Protein AF-A0A941V576-F1 (afdb_monomer_lite)

Foldseek 3Di:
DDDDDDDDDDDDDDDDDDPPDDDPDPDPPDDPPPPPDPQDPVNVVVVVVVCVVVVVDDPDPPPPDPPPVDPPVPDPPVPDPVVLVVLLVVQLVVLCVVVVQDDDDPDDRDDDDPVSVVVSNVSSVVSNVVVVVVVVVVVVVVD

Secondary structure (DSSP, 8-state):
--------------------------S-------S-----HHHHHHHHHHHHHTT----SGGGSPP-----TT----TT--HHHHHHHHHHHHHHHHHTT-S--SSSPPPPPPHHHHHHHHHHHHHHHHHHHHHHHHHHHHT-

Radius of gyration: 30.87 Å; chains: 1; bounding box: 79×63×74 Å

Structure (mmCIF, N/CA/C/O backbone):
data_AF-A0A941V576-F1
#
_entry.id   AF-A0A941V576-F1
#
loop_
_atom_site.group_PDB
_atom_site.id
_atom_site.type_symbol
_atom_site.label_atom_id
_atom_site.label_alt_id
_atom_site.label_comp_id
_atom_site.label_asym_id
_atom_site.label_entity_id
_atom_site.label_seq_id
_atom_site.pdbx_PDB_ins_code
_atom_site.Cartn_x
_atom_site.Cartn_y
_atom_site.Cartn_z
_atom_site.occupancy
_atom_site.B_iso_or_equiv
_atom_site.auth_seq_id
_atom_site.auth_comp_id
_atom_site.auth_asym_id
_atom_site.auth_atom_id
_atom_site.pdbx_PDB_model_num
ATOM 1 N N . MET A 1 1 ? 33.583 -50.134 -57.088 1.00 35.31 1 MET A N 1
ATOM 2 C CA . MET A 1 1 ? 34.857 -49.384 -57.127 1.00 35.31 1 MET A CA 1
ATOM 3 C C . MET A 1 1 ? 34.947 -48.548 -55.859 1.00 35.31 1 MET A C 1
ATOM 5 O O . MET A 1 1 ? 34.021 -47.804 -55.574 1.00 35.31 1 MET A O 1
ATOM 9 N N . LYS A 1 2 ? 35.988 -48.771 -55.048 1.00 46.94 2 LYS A N 1
ATOM 10 C CA . LYS A 1 2 ? 36.301 -48.009 -53.830 1.00 46.94 2 LYS A CA 1
ATOM 11 C C . LYS A 1 2 ? 37.160 -46.815 -54.231 1.00 46.94 2 LYS A C 1
ATOM 13 O O . LYS A 1 2 ? 38.145 -47.024 -54.932 1.00 46.94 2 LYS A O 1
ATOM 18 N N . GLN A 1 3 ? 36.863 -45.630 -53.716 1.00 51.53 3 GLN A N 1
ATOM 19 C CA . GLN A 1 3 ? 37.900 -44.628 -53.501 1.00 51.53 3 GLN A CA 1
ATOM 20 C C . GLN A 1 3 ? 37.945 -44.280 -52.016 1.00 51.53 3 GLN A C 1
ATOM 22 O O . GLN A 1 3 ? 36.938 -43.958 -51.392 1.00 51.53 3 GLN A O 1
ATOM 27 N N . ARG A 1 4 ? 39.134 -44.462 -51.452 1.00 59.91 4 ARG A N 1
ATOM 28 C CA . ARG A 1 4 ? 39.553 -44.049 -50.118 1.00 59.91 4 ARG A CA 1
ATOM 29 C C . ARG A 1 4 ? 40.735 -43.103 -50.318 1.00 59.91 4 ARG A C 1
ATOM 31 O O . ARG A 1 4 ? 41.514 -43.340 -51.236 1.00 59.91 4 ARG A O 1
ATOM 38 N N . HIS A 1 5 ? 40.862 -42.128 -49.420 1.00 42.94 5 HIS A N 1
ATOM 39 C CA . HIS A 1 5 ? 42.050 -41.777 -48.619 1.00 42.94 5 HIS A CA 1
ATOM 40 C C . HIS A 1 5 ? 42.113 -40.246 -48.393 1.00 42.94 5 HIS A C 1
ATOM 42 O O . HIS A 1 5 ? 42.032 -39.501 -49.357 1.00 42.94 5 HIS A O 1
ATOM 48 N N . ILE A 1 6 ? 41.966 -39.778 -47.136 1.00 49.94 6 ILE A N 1
ATOM 49 C CA . ILE A 1 6 ? 43.049 -39.337 -46.203 1.00 49.94 6 ILE A CA 1
ATOM 50 C C . ILE A 1 6 ? 43.541 -37.927 -46.597 1.00 49.94 6 ILE A C 1
ATOM 52 O O . ILE A 1 6 ? 43.864 -37.727 -47.753 1.00 49.94 6 ILE A O 1
ATOM 56 N N . SER A 1 7 ? 43.725 -36.899 -45.769 1.00 43.16 7 SER A N 1
ATOM 57 C CA . SER A 1 7 ? 43.531 -36.581 -44.348 1.00 43.16 7 SER A CA 1
ATOM 58 C C . SER A 1 7 ? 43.969 -35.108 -44.173 1.00 43.16 7 SER A C 1
ATOM 60 O O . SER A 1 7 ? 44.618 -34.553 -45.054 1.00 43.16 7 SER A O 1
ATOM 62 N N . ALA A 1 8 ? 43.752 -34.573 -42.968 1.00 41.22 8 ALA A N 1
ATOM 63 C CA . ALA A 1 8 ? 44.687 -33.711 -42.233 1.00 41.22 8 ALA A CA 1
ATOM 64 C C . ALA A 1 8 ? 44.474 -32.178 -42.243 1.00 41.22 8 ALA A C 1
ATOM 66 O O . ALA A 1 8 ? 44.706 -31.473 -43.217 1.00 41.22 8 ALA A O 1
ATOM 67 N N . THR A 1 9 ? 44.205 -31.714 -41.014 1.00 46.44 9 THR A N 1
ATOM 68 C CA . THR A 1 9 ? 44.878 -30.614 -40.293 1.00 46.44 9 THR A CA 1
ATOM 69 C C . THR A 1 9 ? 44.595 -29.164 -40.678 1.00 46.44 9 THR A C 1
ATOM 71 O O . THR A 1 9 ? 4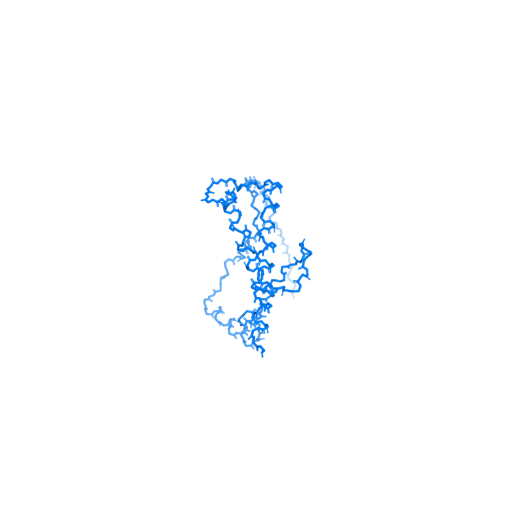5.083 -28.684 -41.688 1.00 46.44 9 THR A O 1
ATOM 74 N N . ALA A 1 10 ? 44.012 -28.421 -39.729 1.00 47.81 10 ALA A N 1
ATOM 75 C CA . ALA A 1 10 ? 44.735 -27.343 -39.040 1.00 47.81 10 ALA A CA 1
ATOM 76 C C . ALA A 1 10 ? 44.012 -26.937 -37.739 1.00 47.81 10 ALA A C 1
ATOM 78 O O . ALA A 1 10 ? 42.952 -26.322 -37.755 1.00 47.81 10 ALA A O 1
ATOM 79 N N . LEU A 1 11 ? 44.619 -27.299 -36.609 1.00 49.03 11 LEU A N 1
ATOM 80 C CA . LEU A 1 11 ? 44.417 -26.683 -35.299 1.00 49.03 11 LEU A CA 1
ATOM 81 C C . LEU A 1 11 ? 45.257 -25.397 -35.273 1.00 49.03 11 LEU A C 1
ATOM 83 O O . LEU A 1 11 ? 46.471 -25.491 -35.442 1.00 49.03 11 LEU A O 1
ATOM 87 N N . VAL A 1 12 ? 44.656 -24.229 -35.023 1.00 54.44 12 VAL A N 1
ATOM 88 C CA . VAL A 1 12 ? 45.398 -23.040 -34.568 1.00 54.44 12 VAL A CA 1
ATOM 89 C C . VAL A 1 12 ? 44.673 -22.406 -33.385 1.00 54.44 12 VAL A C 1
ATOM 91 O O . VAL A 1 12 ? 43.496 -22.062 -33.438 1.00 54.44 12 VAL A O 1
ATOM 94 N N . LEU A 1 13 ? 45.444 -22.316 -32.310 1.00 49.81 13 LEU A N 1
ATOM 95 C CA . LEU A 1 13 ? 45.176 -21.773 -30.991 1.00 49.81 13 LEU A CA 1
ATOM 96 C C . LEU A 1 13 ? 45.336 -20.242 -31.022 1.00 49.81 13 LEU A C 1
ATOM 98 O O . LEU A 1 13 ? 46.359 -19.764 -31.506 1.00 49.81 13 LEU A O 1
ATOM 102 N N . ALA A 1 14 ? 44.407 -19.481 -30.441 1.00 47.69 14 ALA A N 1
ATOM 103 C CA . ALA A 1 14 ? 44.689 -18.121 -29.975 1.00 47.69 14 ALA A CA 1
ATOM 104 C C . ALA A 1 14 ? 43.737 -17.743 -28.833 1.00 47.69 14 ALA A C 1
ATOM 106 O O . ALA A 1 14 ? 42.608 -17.307 -29.038 1.00 47.69 14 ALA A O 1
ATOM 107 N N . VAL A 1 15 ? 44.228 -17.942 -27.610 1.00 60.16 15 VAL A N 1
ATOM 108 C CA . VAL A 1 15 ? 43.729 -17.295 -26.396 1.00 60.16 15 VAL A CA 1
ATOM 109 C C . VAL A 1 15 ? 44.022 -15.802 -26.506 1.00 60.16 15 VAL A C 1
ATOM 111 O O . VAL A 1 15 ? 45.184 -15.408 -26.563 1.00 60.16 15 VAL A O 1
ATOM 114 N N . THR A 1 16 ? 42.987 -14.971 -26.457 1.00 62.03 16 THR A N 1
ATOM 115 C CA . THR A 1 16 ? 43.103 -13.598 -25.959 1.00 62.03 16 THR A CA 1
ATOM 116 C C . THR A 1 16 ? 41.985 -13.351 -24.957 1.00 62.03 16 THR A C 1
ATOM 118 O O . THR A 1 16 ? 40.840 -13.046 -25.278 1.00 62.03 16 THR A O 1
ATOM 121 N N . THR A 1 17 ? 42.334 -13.517 -23.685 1.00 54.22 17 THR A N 1
ATOM 122 C CA . THR A 1 17 ? 41.556 -13.022 -22.555 1.00 54.22 17 THR A CA 1
ATOM 123 C C . THR A 1 17 ? 41.504 -11.501 -22.631 1.00 54.22 17 THR A C 1
ATOM 125 O O . THR A 1 17 ? 42.492 -10.828 -22.343 1.00 54.22 17 THR A O 1
ATOM 128 N N . SER A 1 18 ? 40.350 -10.946 -22.975 1.00 55.53 18 SER A N 1
ATOM 129 C CA . SER A 1 18 ? 39.987 -9.615 -22.497 1.00 55.53 18 SER A CA 1
ATOM 130 C C . SER A 1 18 ? 38.817 -9.790 -21.541 1.00 55.53 18 SER A C 1
ATOM 132 O O . SER A 1 18 ? 37.656 -9.863 -21.930 1.00 55.53 18 SER A O 1
ATOM 134 N N . ALA A 1 19 ? 39.174 -9.931 -20.262 1.00 54.00 19 ALA A N 1
ATOM 135 C CA . ALA A 1 19 ? 38.272 -9.727 -19.145 1.00 54.00 19 ALA A CA 1
ATOM 136 C C . ALA A 1 19 ? 37.876 -8.246 -19.162 1.00 54.00 19 ALA A C 1
ATOM 138 O O . ALA A 1 19 ? 38.555 -7.398 -18.583 1.00 54.00 19 ALA A O 1
ATOM 139 N N . TRP A 1 20 ? 36.830 -7.920 -19.917 1.00 54.88 20 TRP A N 1
ATOM 140 C CA . TRP A 1 20 ? 36.210 -6.611 -19.829 1.00 54.88 20 TRP A CA 1
ATOM 141 C C . TRP A 1 20 ? 35.540 -6.517 -18.466 1.00 54.88 20 TRP A C 1
ATOM 143 O O . TRP A 1 20 ? 34.609 -7.256 -18.166 1.00 54.88 20 TRP A O 1
ATOM 153 N N . ALA A 1 21 ? 36.141 -5.665 -17.640 1.00 45.03 21 ALA A N 1
ATOM 154 C CA . ALA A 1 21 ? 35.541 -4.890 -16.569 1.00 45.03 21 ALA A CA 1
ATOM 155 C C . ALA A 1 21 ? 34.234 -5.462 -16.002 1.00 45.03 21 ALA A C 1
ATOM 157 O O . ALA A 1 21 ? 33.153 -5.297 -16.562 1.00 45.03 21 ALA A O 1
ATOM 158 N N . ALA A 1 22 ? 34.371 -6.083 -14.833 1.00 46.19 22 ALA A N 1
ATOM 159 C CA . ALA A 1 22 ? 33.282 -6.428 -13.943 1.00 46.19 22 ALA A CA 1
ATOM 160 C C . ALA A 1 22 ? 32.365 -5.215 -13.696 1.00 46.19 22 ALA A C 1
ATOM 162 O O . ALA A 1 22 ? 32.702 -4.313 -12.932 1.00 46.19 22 ALA A O 1
ATOM 163 N N . GLY A 1 23 ? 31.196 -5.223 -14.331 1.00 45.19 23 GLY A N 1
ATOM 164 C CA . GLY A 1 23 ? 30.000 -4.537 -13.864 1.00 45.19 23 GLY A CA 1
ATOM 165 C C . GLY A 1 23 ? 29.037 -5.605 -13.368 1.00 45.19 23 GLY A C 1
ATOM 166 O O . GLY A 1 23 ? 28.515 -6.384 -14.159 1.00 45.19 23 GLY A O 1
ATOM 167 N N . ILE A 1 24 ? 28.862 -5.695 -12.052 1.00 52.09 24 ILE A N 1
ATOM 168 C CA . ILE A 1 24 ? 27.804 -6.500 -11.443 1.00 52.09 24 ILE A CA 1
ATOM 169 C C . ILE A 1 24 ? 26.494 -5.773 -11.755 1.00 52.09 24 ILE A C 1
ATOM 171 O O . ILE A 1 24 ? 26.163 -4.799 -11.086 1.00 52.09 24 ILE A O 1
ATOM 175 N N . GLU A 1 25 ? 25.770 -6.214 -12.781 1.00 51.03 25 GLU A N 1
ATOM 176 C CA . GLU A 1 25 ? 24.381 -5.810 -12.984 1.00 51.03 25 GLU A CA 1
ATOM 177 C C . GLU A 1 25 ? 23.447 -6.890 -12.420 1.00 51.03 25 GLU A C 1
ATOM 179 O O . GLU A 1 25 ? 23.441 -8.017 -12.920 1.00 51.03 25 GLU A O 1
ATOM 184 N N . PRO A 1 26 ? 22.637 -6.580 -11.391 1.00 58.62 26 PRO A N 1
ATOM 185 C CA . PRO A 1 26 ? 21.594 -7.462 -10.890 1.00 58.62 26 PRO A CA 1
ATOM 186 C C . PRO A 1 26 ? 20.329 -7.307 -11.747 1.00 58.62 26 PRO A C 1
ATOM 188 O O . PRO A 1 26 ? 19.246 -7.034 -11.236 1.00 58.62 26 PRO A O 1
ATOM 191 N N . TYR A 1 27 ? 20.465 -7.460 -13.063 1.00 47.66 27 TYR A N 1
ATOM 192 C CA . TYR A 1 27 ? 19.332 -7.637 -13.963 1.00 47.66 27 TYR A CA 1
ATOM 193 C C . TYR A 1 27 ? 19.360 -9.082 -14.449 1.00 47.66 27 TYR A C 1
ATOM 195 O O . TYR A 1 27 ? 20.422 -9.538 -14.879 1.00 47.66 27 TYR A O 1
ATOM 203 N N . PRO A 1 28 ? 18.244 -9.835 -14.375 1.00 57.50 28 PRO A N 1
ATOM 204 C CA . PRO A 1 28 ? 18.198 -11.150 -14.987 1.00 57.50 28 PRO A CA 1
ATOM 205 C C . PRO A 1 28 ? 18.522 -10.949 -16.462 1.00 57.50 28 PRO A C 1
ATOM 207 O O . PRO A 1 28 ? 17.806 -10.245 -17.172 1.00 57.50 28 PRO A O 1
ATOM 210 N N . ASN A 1 29 ? 19.670 -11.501 -16.848 1.00 54.62 29 ASN A N 1
ATOM 211 C CA . ASN A 1 29 ? 20.225 -11.596 -18.183 1.00 54.62 29 ASN A CA 1
ATOM 212 C C . ASN A 1 29 ? 19.115 -11.479 -19.222 1.00 54.62 29 ASN A C 1
ATOM 214 O O . ASN A 1 29 ? 18.338 -12.419 -19.414 1.00 54.62 29 ASN A O 1
ATOM 218 N N . ALA A 1 30 ? 19.054 -10.302 -19.860 1.00 53.84 30 ALA A N 1
ATOM 219 C CA . ALA A 1 30 ? 18.344 -10.122 -21.108 1.00 53.84 30 ALA A CA 1
ATOM 220 C C . ALA A 1 30 ? 18.667 -11.355 -21.941 1.00 53.84 30 ALA A C 1
ATOM 222 O O . ALA A 1 30 ? 19.846 -11.664 -22.145 1.00 53.84 30 ALA A O 1
ATOM 223 N N . VAL A 1 31 ? 17.614 -12.100 -22.285 1.00 52.16 31 VAL A N 1
ATOM 224 C CA . VAL A 1 31 ? 17.643 -13.236 -23.202 1.00 52.16 31 VAL A CA 1
ATOM 225 C C . VAL A 1 31 ? 18.714 -12.906 -24.226 1.00 52.16 31 VAL A C 1
ATOM 227 O O . VAL A 1 31 ? 18.608 -11.843 -24.849 1.00 52.16 31 VAL A O 1
ATOM 230 N N . GLN A 1 32 ? 19.789 -13.706 -24.318 1.00 46.09 32 GLN A N 1
ATOM 231 C CA . GLN A 1 32 ? 20.722 -13.535 -25.423 1.00 46.09 32 GLN A CA 1
ATOM 232 C C . GLN A 1 32 ? 19.832 -13.406 -26.651 1.00 46.09 32 GLN A C 1
ATOM 234 O O . GLN A 1 32 ? 19.009 -14.290 -26.889 1.00 46.09 32 GLN A O 1
ATOM 239 N N . ALA A 1 33 ? 19.892 -12.262 -27.338 1.00 51.78 33 ALA A N 1
ATOM 240 C CA . ALA A 1 33 ? 19.250 -12.126 -28.626 1.00 51.78 33 ALA A CA 1
ATOM 241 C C . ALA A 1 33 ? 19.993 -13.118 -29.513 1.00 51.78 33 ALA A C 1
ATOM 243 O O . ALA A 1 33 ? 21.045 -12.817 -30.080 1.00 51.78 33 ALA A O 1
ATOM 244 N N . GLU A 1 34 ? 19.500 -14.352 -29.478 1.00 50.53 34 GLU A N 1
ATOM 245 C CA . GLU A 1 34 ? 19.928 -15.453 -30.297 1.00 50.53 34 GLU A CA 1
ATOM 246 C C . GLU A 1 34 ? 19.920 -14.909 -31.715 1.00 50.53 34 GLU A C 1
ATOM 248 O O . GLU A 1 34 ? 18.979 -14.221 -32.121 1.00 50.53 34 GLU A O 1
ATOM 253 N N . SER A 1 35 ? 21.072 -15.070 -32.359 1.00 51.06 35 SER A N 1
ATOM 254 C CA . SER A 1 35 ? 21.483 -14.497 -33.634 1.00 51.06 35 SER A CA 1
ATOM 255 C C . SER A 1 35 ? 20.320 -13.961 -34.460 1.00 51.06 35 SER A C 1
ATOM 257 O O . SER A 1 35 ? 19.466 -14.753 -34.844 1.00 51.06 35 SER A O 1
ATOM 259 N N . ALA A 1 36 ? 20.310 -12.647 -34.735 1.00 55.41 36 ALA A N 1
ATOM 260 C CA . ALA A 1 36 ? 19.313 -11.965 -35.564 1.00 55.41 36 ALA A CA 1
ATOM 261 C C . ALA A 1 36 ? 18.754 -12.909 -36.639 1.00 55.41 36 ALA A C 1
ATOM 263 O O . ALA A 1 36 ? 19.438 -13.227 -37.615 1.00 55.41 36 ALA A O 1
ATOM 264 N N . SER A 1 37 ? 17.550 -13.430 -36.391 1.00 58.84 37 SER A N 1
ATOM 265 C CA . SER A 1 37 ? 16.971 -14.479 -37.217 1.00 58.84 37 SER A CA 1
ATOM 266 C C . SER A 1 37 ? 16.852 -13.949 -38.643 1.00 58.84 37 SER A C 1
ATOM 268 O O . SER A 1 37 ? 16.245 -12.896 -38.850 1.00 58.84 37 SER A O 1
ATOM 270 N N . ILE A 1 38 ? 17.404 -14.657 -39.631 1.00 63.03 38 ILE A N 1
ATOM 271 C CA . ILE A 1 38 ? 17.302 -14.307 -41.061 1.00 63.03 38 ILE A CA 1
ATOM 272 C C . ILE A 1 38 ? 15.898 -14.681 -41.580 1.00 63.03 38 ILE A C 1
ATOM 274 O O . ILE A 1 38 ? 15.740 -15.293 -42.633 1.00 63.03 38 ILE A O 1
ATOM 278 N N . THR A 1 39 ? 14.860 -14.379 -40.804 1.00 72.00 39 THR A N 1
ATOM 279 C CA . THR A 1 39 ? 13.478 -14.716 -41.123 1.00 72.00 39 THR A CA 1
ATOM 280 C C . THR A 1 39 ? 12.868 -13.522 -41.832 1.00 72.00 39 THR A C 1
ATOM 282 O O . THR A 1 39 ? 12.844 -12.405 -41.308 1.00 72.00 39 THR A O 1
ATOM 285 N N . THR A 1 40 ? 12.399 -13.723 -43.059 1.00 83.81 40 THR A N 1
ATOM 286 C CA . THR A 1 40 ? 11.732 -12.646 -43.793 1.00 83.81 40 THR A CA 1
ATOM 287 C C . THR A 1 40 ? 10.374 -12.354 -43.153 1.00 83.81 40 THR A C 1
ATOM 289 O O . THR A 1 40 ? 9.752 -13.221 -42.537 1.00 83.81 40 THR A O 1
ATOM 292 N N . ARG A 1 41 ? 9.861 -11.129 -43.317 1.00 86.00 41 ARG A N 1
ATOM 293 C CA . ARG A 1 41 ? 8.541 -10.746 -42.780 1.00 86.00 41 ARG A CA 1
ATOM 294 C C . ARG A 1 41 ? 7.423 -11.690 -43.242 1.00 86.00 41 ARG A C 1
ATOM 296 O O . ARG A 1 41 ? 6.479 -11.929 -42.498 1.00 86.00 41 ARG A O 1
ATOM 303 N N . GLU A 1 42 ? 7.534 -12.229 -44.453 1.00 87.75 42 GLU A N 1
ATOM 304 C CA . GLU A 1 42 ? 6.583 -13.199 -45.003 1.00 87.75 42 GLU A CA 1
ATOM 305 C C . GLU A 1 42 ? 6.618 -14.535 -44.256 1.00 87.75 42 GLU A C 1
ATOM 307 O O . GLU A 1 42 ? 5.563 -15.080 -43.933 1.00 87.75 42 GLU A O 1
ATOM 312 N N . GLN A 1 43 ? 7.812 -15.029 -43.923 1.00 86.56 43 GLN A N 1
ATOM 313 C CA . GLN A 1 43 ? 7.987 -16.254 -43.142 1.00 86.56 43 GLN A CA 1
ATOM 314 C C . GLN A 1 43 ? 7.412 -16.101 -41.730 1.00 86.56 43 GLN A C 1
ATOM 316 O O . GLN A 1 43 ? 6.661 -16.965 -41.290 1.00 86.56 43 GLN A O 1
ATOM 321 N N . VAL A 1 44 ? 7.652 -14.960 -41.073 1.00 89.56 44 VAL A N 1
ATOM 322 C CA . VAL A 1 44 ? 7.073 -14.664 -39.749 1.00 89.56 44 VAL A CA 1
ATOM 323 C C . VAL A 1 44 ? 5.540 -14.659 -39.796 1.00 89.56 44 VAL A C 1
ATOM 325 O O . VAL A 1 44 ? 4.884 -15.178 -38.898 1.00 89.56 44 VAL A O 1
ATOM 328 N N . VAL A 1 45 ? 4.934 -14.107 -40.855 1.00 89.88 45 VAL A N 1
ATOM 329 C CA . VAL A 1 45 ? 3.467 -14.106 -41.014 1.00 89.88 45 VAL A CA 1
ATOM 330 C C . VAL A 1 45 ? 2.920 -15.515 -41.258 1.00 89.88 45 VAL A C 1
ATOM 332 O O . VAL A 1 45 ? 1.837 -15.840 -40.766 1.00 89.88 45 VAL A O 1
ATOM 335 N N . ALA A 1 46 ? 3.637 -16.344 -42.016 1.00 89.25 46 ALA A N 1
ATOM 336 C CA . ALA A 1 46 ? 3.249 -17.731 -42.250 1.00 89.25 46 ALA A CA 1
ATOM 337 C C . ALA A 1 46 ? 3.296 -18.551 -40.951 1.00 89.25 46 ALA A C 1
ATOM 339 O O . ALA A 1 46 ? 2.311 -19.208 -40.613 1.00 89.25 46 ALA A O 1
ATOM 340 N N . GLU A 1 47 ? 4.385 -18.431 -40.194 1.00 87.69 47 GLU A N 1
ATOM 341 C CA . GLU A 1 47 ? 4.571 -19.095 -38.902 1.00 87.69 47 GLU A CA 1
ATOM 342 C C . GLU A 1 47 ? 3.521 -18.646 -37.879 1.00 87.69 47 GLU A C 1
ATOM 344 O O . GLU A 1 47 ? 2.902 -19.473 -37.211 1.00 87.69 47 GLU A O 1
ATOM 349 N N . LEU A 1 48 ? 3.219 -17.344 -37.828 1.00 88.88 48 LEU A N 1
ATOM 350 C CA . LEU A 1 48 ? 2.190 -16.812 -36.936 1.00 88.88 48 LEU A CA 1
ATOM 351 C C . LEU A 1 48 ? 0.800 -17.392 -37.244 1.00 88.88 48 LEU A C 1
ATOM 353 O O . LEU A 1 48 ? 0.067 -17.773 -36.331 1.00 88.88 48 LEU A O 1
ATOM 357 N N . ARG A 1 49 ? 0.428 -17.494 -38.528 1.00 89.12 49 ARG A N 1
ATOM 358 C CA . ARG A 1 49 ? -0.850 -18.111 -38.931 1.00 89.12 49 ARG A CA 1
ATOM 359 C C . ARG A 1 49 ? -0.897 -19.595 -38.591 1.00 89.12 49 ARG A C 1
ATOM 361 O O . ARG A 1 49 ? -1.957 -20.099 -38.218 1.00 89.12 49 ARG A O 1
ATOM 368 N N . GLU A 1 50 ? 0.221 -20.297 -38.728 1.00 88.44 50 GLU A N 1
ATOM 369 C CA . GLU A 1 50 ? 0.305 -21.706 -38.364 1.00 88.44 50 GLU A CA 1
ATOM 370 C C . GLU A 1 50 ? 0.173 -21.909 -36.850 1.00 88.44 50 GLU A C 1
ATOM 372 O O . GLU A 1 50 ? -0.646 -22.727 -36.426 1.00 88.44 50 GLU A O 1
ATOM 377 N N . ALA A 1 51 ? 0.872 -21.112 -36.039 1.00 87.56 51 ALA A N 1
ATOM 378 C CA . ALA A 1 51 ? 0.748 -21.125 -34.581 1.00 87.56 51 ALA A CA 1
ATOM 379 C C . ALA A 1 51 ? -0.692 -20.826 -34.130 1.00 87.56 51 ALA A C 1
ATOM 381 O O . ALA A 1 51 ? -1.223 -21.490 -33.234 1.00 87.56 51 ALA A O 1
ATOM 382 N N . GLN A 1 52 ? -1.366 -19.885 -34.802 1.00 83.12 52 GLN A N 1
ATOM 383 C CA . GLN A 1 52 ? -2.775 -19.589 -34.556 1.00 83.12 52 GLN A CA 1
ATOM 384 C C . GLN A 1 52 ? -3.681 -20.782 -34.900 1.00 83.12 52 GLN A C 1
ATOM 386 O O . GLN A 1 52 ? -4.547 -21.144 -34.104 1.00 83.12 52 GLN A O 1
ATOM 391 N N . ARG A 1 53 ? -3.467 -21.433 -36.053 1.00 87.50 53 ARG A N 1
ATOM 392 C CA . ARG A 1 53 ? -4.217 -22.632 -36.473 1.00 87.50 53 ARG A CA 1
ATOM 393 C C . ARG A 1 53 ? -4.011 -23.806 -35.511 1.00 87.50 53 ARG A C 1
ATOM 395 O O . ARG A 1 53 ? -4.943 -24.568 -35.274 1.00 87.50 53 ARG A O 1
ATOM 402 N N . LEU A 1 54 ? -2.798 -23.963 -34.986 1.00 88.00 54 LEU A N 1
ATOM 403 C CA . LEU A 1 54 ? -2.436 -25.013 -34.032 1.00 88.00 54 LEU A CA 1
ATOM 404 C C . LEU A 1 54 ? -2.902 -24.714 -32.598 1.00 88.00 54 LEU A C 1
ATOM 406 O O . LEU A 1 54 ? -2.708 -25.552 -31.721 1.00 88.00 54 LEU A O 1
ATOM 410 N N . GLY A 1 55 ? -3.507 -23.547 -32.346 1.00 84.00 55 GLY A N 1
ATOM 411 C CA . GLY A 1 55 ? -3.950 -23.146 -31.009 1.00 84.00 55 GLY A CA 1
ATOM 412 C C . GLY A 1 55 ? -2.796 -22.900 -30.033 1.00 84.00 55 GLY A C 1
ATOM 413 O O . GLY A 1 55 ? -2.994 -22.955 -28.824 1.00 84.00 55 GLY A O 1
ATOM 414 N N . GLN A 1 56 ? -1.591 -22.642 -30.546 1.00 82.12 56 GLN A N 1
ATOM 415 C CA . GLN A 1 56 ? -0.386 -22.400 -29.744 1.00 82.12 56 GLN A CA 1
ATOM 416 C C . GLN A 1 56 ? -0.295 -20.953 -29.236 1.00 82.12 56 GLN A C 1
ATOM 418 O O . GLN A 1 56 ? 0.592 -20.623 -28.455 1.00 82.12 56 GLN A O 1
ATOM 423 N N . MET A 1 57 ? -1.209 -20.084 -29.671 1.00 77.44 57 MET A N 1
ATOM 424 C CA . MET A 1 57 ? -1.290 -18.696 -29.230 1.00 77.44 57 MET A CA 1
ATOM 425 C C . MET A 1 57 ? -2.327 -18.551 -28.118 1.00 77.44 57 MET A C 1
ATOM 427 O O . MET A 1 57 ? -3.497 -18.885 -28.301 1.00 77.44 57 MET A O 1
ATOM 431 N N . THR A 1 58 ? -1.917 -17.993 -26.982 1.00 73.56 58 THR A N 1
ATOM 432 C CA . THR A 1 58 ? -2.842 -17.530 -25.947 1.00 73.56 58 THR A CA 1
ATOM 433 C C . THR A 1 58 ? -3.272 -16.099 -26.277 1.00 73.56 58 THR A C 1
ATOM 435 O O . THR A 1 58 ? -2.449 -15.232 -26.563 1.00 73.56 58 THR A O 1
ATOM 438 N N . SER A 1 59 ? -4.579 -15.840 -26.300 1.00 67.88 59 SER A N 1
ATOM 439 C CA . SER A 1 59 ? -5.124 -14.493 -26.498 1.00 67.88 59 SER A CA 1
ATOM 440 C C . SER A 1 59 ? -5.631 -13.929 -25.173 1.00 67.88 59 SER A C 1
ATOM 442 O O . SER A 1 59 ? -6.438 -14.573 -24.502 1.00 67.88 59 SER A O 1
ATOM 444 N N . GLY A 1 60 ? -5.209 -12.711 -24.832 1.00 68.06 60 GLY A N 1
ATOM 445 C CA . GLY A 1 60 ? -5.619 -12.015 -23.610 1.00 68.06 60 GLY A CA 1
ATOM 446 C C . GLY A 1 60 ? -4.809 -12.401 -22.368 1.00 68.06 60 GLY A C 1
ATOM 447 O O . GLY A 1 60 ? -3.785 -13.072 -22.447 1.00 68.06 60 GLY A O 1
ATOM 448 N N . GLU A 1 61 ? -5.279 -11.969 -21.199 1.00 63.19 61 GLU A N 1
ATOM 449 C CA . GLU A 1 61 ? -4.593 -12.167 -19.910 1.00 63.19 61 GLU A CA 1
ATOM 450 C C . GLU A 1 61 ? -4.630 -13.623 -19.410 1.00 63.19 61 GLU A C 1
ATOM 452 O O . GLU A 1 61 ? -3.904 -13.983 -18.489 1.00 63.19 61 GLU A O 1
ATOM 457 N N . ALA A 1 62 ? -5.447 -14.483 -20.028 1.00 64.31 62 ALA A N 1
ATOM 458 C CA . ALA A 1 62 ? -5.685 -15.858 -19.587 1.00 64.31 62 ALA A CA 1
ATOM 459 C C . ALA A 1 62 ? -4.454 -16.779 -19.689 1.00 64.31 62 ALA A C 1
AT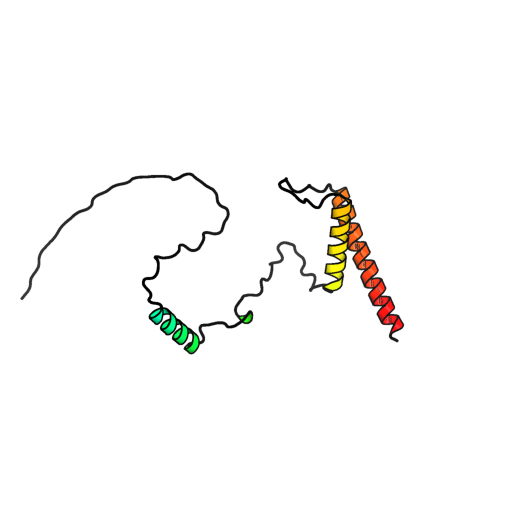OM 461 O O . ALA A 1 62 ? -4.416 -17.818 -19.034 1.00 64.31 62 ALA A O 1
ATOM 462 N N . GLY A 1 63 ? -3.466 -16.418 -20.516 1.00 61.81 63 GLY A N 1
ATOM 463 C CA . GLY A 1 63 ? -2.226 -17.181 -20.691 1.00 61.81 63 GLY A CA 1
ATOM 464 C C . GLY A 1 63 ? -1.092 -16.770 -19.755 1.00 61.81 63 GLY A C 1
ATOM 465 O O . GLY A 1 63 ? -0.089 -17.476 -19.678 1.00 61.81 63 GLY A O 1
ATOM 466 N N . TYR A 1 64 ? -1.236 -15.647 -19.050 1.00 61.41 64 TYR A N 1
ATOM 467 C CA . TYR A 1 64 ? -0.262 -15.247 -18.049 1.00 61.41 64 TYR A CA 1
ATOM 468 C C . TYR A 1 64 ? -0.613 -15.950 -16.739 1.00 61.41 64 TYR A C 1
ATOM 470 O O . TYR A 1 64 ? -1.756 -15.839 -16.282 1.00 61.41 64 TYR A O 1
ATOM 478 N N . PRO A 1 65 ? 0.329 -16.673 -16.104 1.00 62.56 65 PRO A N 1
ATOM 479 C CA . PRO A 1 65 ? 0.101 -17.111 -14.741 1.00 62.56 65 PRO A CA 1
ATOM 480 C C . PRO A 1 65 ? -0.225 -15.858 -13.933 1.00 62.56 65 PRO A C 1
ATOM 482 O O . PRO A 1 65 ? 0.512 -14.869 -13.992 1.00 62.56 65 PRO A O 1
ATOM 485 N N . ARG A 1 66 ? -1.354 -15.872 -13.211 1.00 57.91 66 ARG A N 1
ATOM 486 C CA . ARG A 1 66 ? -1.613 -14.829 -12.216 1.00 57.91 66 ARG A CA 1
ATOM 487 C C . ARG A 1 66 ? -0.350 -14.772 -11.379 1.00 57.91 66 ARG A C 1
ATOM 489 O O . ARG A 1 66 ? 0.071 -15.816 -10.884 1.00 57.91 66 ARG A O 1
ATOM 496 N N . ALA A 1 67 ? 0.254 -13.593 -11.266 1.00 58.28 67 ALA A N 1
ATOM 497 C CA . ALA A 1 67 ? 1.310 -13.372 -10.301 1.00 58.28 67 ALA A CA 1
ATOM 498 C C . ALA A 1 67 ? 0.687 -13.623 -8.924 1.00 58.28 67 ALA A C 1
ATOM 500 O O . ALA A 1 67 ? 0.111 -12.738 -8.294 1.00 58.28 67 ALA A O 1
ATOM 501 N N . THR A 1 68 ? 0.700 -14.882 -8.497 1.00 48.41 68 THR A N 1
ATOM 502 C CA . THR A 1 68 ? 0.587 -15.255 -7.107 1.00 48.41 68 THR A CA 1
ATOM 503 C C . THR A 1 68 ? 1.893 -14.755 -6.537 1.00 48.41 68 THR A C 1
ATOM 505 O O . THR A 1 68 ? 2.919 -15.423 -6.655 1.00 48.41 68 THR A O 1
ATOM 508 N N . PHE A 1 69 ? 1.886 -13.518 -6.046 1.00 52.12 69 PHE A N 1
ATOM 509 C CA . PHE A 1 69 ? 2.939 -13.058 -5.163 1.00 52.12 69 PHE A CA 1
ATOM 510 C C . PHE A 1 69 ? 2.952 -14.075 -4.026 1.00 52.12 69 PHE A C 1
ATOM 512 O O . PHE A 1 69 ? 2.006 -14.140 -3.245 1.00 52.12 69 PHE A O 1
ATOM 519 N N . GLY A 1 70 ? 3.922 -14.990 -4.075 1.00 44.19 70 GLY A N 1
ATOM 520 C CA . GLY A 1 70 ? 4.068 -16.029 -3.075 1.00 44.19 70 GLY A CA 1
ATOM 521 C C . GLY A 1 70 ? 4.182 -15.358 -1.717 1.00 44.19 70 GLY A C 1
ATOM 522 O O . GLY A 1 70 ? 4.841 -14.327 -1.593 1.00 44.19 70 GLY A O 1
ATOM 523 N N . ASP A 1 71 ? 3.499 -15.931 -0.732 1.00 48.47 71 ASP A N 1
ATOM 524 C CA . ASP A 1 71 ? 3.445 -15.492 0.660 1.00 48.47 71 ASP A CA 1
ATOM 525 C C . ASP A 1 71 ? 4.816 -15.591 1.364 1.00 48.47 71 ASP A C 1
ATOM 527 O O . ASP A 1 71 ? 4.955 -16.259 2.386 1.00 48.47 71 ASP A O 1
ATOM 531 N N . GLU A 1 72 ? 5.848 -14.906 0.871 1.00 47.31 72 GLU A N 1
ATOM 532 C CA . GLU A 1 72 ? 7.111 -14.736 1.605 1.00 47.31 72 GLU A CA 1
ATOM 533 C C . GLU A 1 72 ? 6.935 -13.790 2.814 1.00 47.31 72 GLU A C 1
ATOM 535 O O . GLU A 1 72 ? 7.753 -13.766 3.725 1.00 47.31 72 GLU A O 1
ATOM 540 N N . PHE A 1 73 ? 5.795 -13.088 2.882 1.00 46.72 73 PHE A N 1
ATOM 541 C CA . PHE A 1 73 ? 5.342 -12.306 4.038 1.00 46.72 73 PHE A CA 1
ATOM 542 C C . PHE A 1 73 ? 4.079 -12.874 4.708 1.00 46.72 73 PHE A C 1
ATOM 544 O O . PHE A 1 73 ? 3.299 -12.125 5.299 1.00 46.72 73 PHE A O 1
ATOM 551 N N . GLY A 1 74 ? 3.869 -14.196 4.630 1.00 43.31 74 GLY A N 1
ATOM 552 C CA . GLY A 1 74 ? 3.026 -14.943 5.573 1.00 43.31 74 GLY A CA 1
ATOM 553 C C . GLY A 1 74 ? 1.669 -14.313 5.897 1.00 43.31 74 GLY A C 1
ATOM 554 O O . GLY A 1 74 ? 1.289 -14.239 7.063 1.00 43.31 74 GLY A O 1
ATOM 555 N N . SER A 1 75 ? 0.948 -13.836 4.884 1.00 42.66 75 SER A N 1
ATOM 556 C 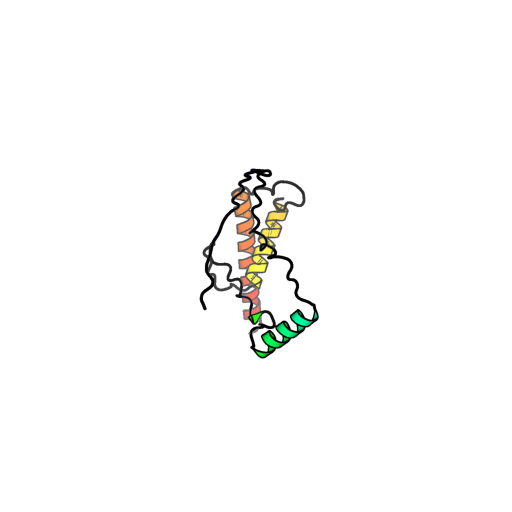CA . SER A 1 75 ? -0.387 -13.273 5.061 1.00 42.66 75 SER A CA 1
ATOM 557 C C . SER A 1 75 ? -1.322 -13.822 3.997 1.00 42.66 75 SER A C 1
ATOM 559 O O . SER A 1 75 ? -1.826 -13.092 3.148 1.00 42.66 75 SER A O 1
ATOM 561 N N . THR A 1 76 ? -1.692 -15.092 4.160 1.00 38.50 76 THR A N 1
ATOM 562 C CA . THR A 1 76 ? -2.982 -15.623 3.700 1.00 38.50 76 THR A CA 1
ATOM 563 C C . THR A 1 76 ? -4.136 -14.982 4.485 1.00 38.50 76 THR A C 1
ATOM 565 O O . THR A 1 76 ? -5.042 -15.641 4.991 1.00 38.50 76 THR A O 1
ATOM 568 N N . SER A 1 77 ? -4.148 -13.652 4.581 1.00 44.84 77 SER A N 1
ATOM 569 C CA . SER A 1 77 ? -5.369 -12.922 4.867 1.00 44.84 77 SER A CA 1
ATOM 570 C C . SER A 1 77 ? -6.156 -12.944 3.568 1.00 44.84 77 SER A C 1
ATOM 572 O O . SER A 1 77 ? -5.965 -12.092 2.704 1.00 44.84 77 SER A O 1
ATOM 574 N N . THR A 1 78 ? -6.945 -14.011 3.398 1.00 42.72 78 THR A N 1
ATOM 575 C CA . THR A 1 78 ? -8.064 -14.135 2.454 1.00 42.72 78 THR A CA 1
ATOM 576 C C . THR A 1 78 ? -8.568 -12.745 2.105 1.00 42.72 78 THR A C 1
ATOM 578 O O . THR A 1 78 ? -9.257 -12.182 2.947 1.00 42.72 78 THR A O 1
ATOM 581 N N . LEU A 1 79 ? -8.128 -12.191 0.959 1.00 45.62 79 LEU A N 1
ATOM 582 C CA . LEU A 1 79 ? -8.231 -10.774 0.576 1.00 45.62 79 LEU A CA 1
ATOM 583 C C . LEU A 1 79 ? -9.275 -10.035 1.417 1.00 45.62 79 LEU A C 1
ATOM 585 O O . LEU A 1 79 ? -10.457 -10.007 1.064 1.00 45.62 79 LEU A O 1
ATOM 589 N N . GLY A 1 80 ? -8.833 -9.501 2.564 1.00 56.91 80 GLY A N 1
ATOM 590 C CA . GLY A 1 80 ? -9.667 -8.633 3.383 1.00 56.91 80 GLY A CA 1
ATOM 591 C C . GLY A 1 80 ? -10.229 -7.545 2.476 1.00 56.91 80 GLY A C 1
ATOM 592 O O . GLY A 1 80 ? -9.581 -7.199 1.483 1.00 56.91 80 GLY A O 1
ATOM 593 N N . ASP A 1 81 ? -11.445 -7.065 2.763 1.00 76.12 81 ASP A N 1
ATOM 594 C CA . ASP A 1 81 ? -12.161 -6.097 1.925 1.00 76.12 81 ASP A CA 1
ATOM 595 C C . ASP A 1 81 ? -11.171 -5.099 1.307 1.00 76.12 81 ASP A C 1
ATOM 597 O O . ASP A 1 81 ? -10.513 -4.334 2.012 1.00 76.12 81 ASP A O 1
ATOM 601 N N . SER A 1 82 ? -11.019 -5.140 -0.023 1.00 82.81 82 SER A N 1
ATOM 602 C CA . SER A 1 82 ? -10.022 -4.323 -0.725 1.00 82.81 82 SER A CA 1
ATOM 603 C C . SER A 1 82 ? -10.137 -2.833 -0.375 1.00 82.81 82 SER A C 1
ATOM 605 O O . SER A 1 82 ? -9.164 -2.087 -0.483 1.00 82.81 82 SER A O 1
ATOM 607 N N . ARG A 1 83 ? -11.326 -2.383 0.051 1.00 87.00 83 ARG A N 1
ATOM 608 C CA . ARG A 1 83 ? -11.577 -1.021 0.533 1.00 87.00 83 ARG A CA 1
ATOM 609 C C . ARG A 1 83 ? -10.952 -0.768 1.902 1.00 87.00 83 ARG A C 1
ATOM 611 O O . ARG A 1 83 ? -10.366 0.291 2.084 1.00 87.00 83 ARG A O 1
ATOM 618 N N . GLN A 1 84 ? -11.016 -1.734 2.812 1.00 89.19 84 GLN A N 1
ATOM 619 C CA . GLN A 1 84 ? -10.356 -1.684 4.116 1.00 89.19 84 GLN A CA 1
ATOM 620 C C . GLN A 1 84 ? -8.833 -1.642 3.952 1.00 89.19 84 GLN A C 1
ATOM 622 O O . GLN A 1 84 ? -8.176 -0.818 4.583 1.00 89.19 84 GLN A O 1
ATOM 627 N N . LEU A 1 85 ? -8.275 -2.467 3.056 1.00 90.19 85 LEU A N 1
ATOM 628 C CA . LEU A 1 85 ? -6.838 -2.440 2.766 1.00 90.19 85 LEU A CA 1
ATOM 629 C C . LEU A 1 85 ? -6.406 -1.076 2.207 1.00 90.19 85 LEU A C 1
ATOM 631 O O . LEU A 1 85 ? -5.413 -0.512 2.656 1.00 90.19 85 LEU A O 1
ATOM 635 N N . ARG A 1 86 ? -7.178 -0.508 1.271 1.00 92.19 86 ARG A N 1
ATOM 636 C CA . ARG A 1 86 ? -6.910 0.838 0.739 1.00 92.19 86 ARG A CA 1
ATOM 637 C C . ARG A 1 86 ? -7.015 1.922 1.809 1.00 92.19 86 ARG A C 1
ATOM 639 O O . ARG A 1 86 ? -6.163 2.802 1.835 1.00 92.19 86 ARG A O 1
ATOM 646 N N . ALA A 1 87 ? -8.023 1.861 2.679 1.00 91.88 87 ALA A N 1
ATOM 647 C CA . ALA A 1 87 ? -8.180 2.812 3.779 1.00 91.88 87 ALA A CA 1
ATOM 648 C C . ALA A 1 87 ? -6.975 2.768 4.728 1.00 91.88 87 ALA A C 1
ATOM 650 O O . ALA A 1 87 ? -6.418 3.813 5.061 1.00 91.88 87 ALA A O 1
ATOM 651 N N . ARG A 1 88 ? -6.522 1.559 5.077 1.00 94.81 88 ARG A N 1
ATOM 652 C CA . ARG A 1 88 ? -5.329 1.339 5.895 1.00 94.81 88 ARG A CA 1
ATOM 653 C C . ARG A 1 88 ? -4.073 1.927 5.253 1.00 94.81 88 ARG A C 1
ATOM 655 O O . ARG A 1 88 ? -3.432 2.776 5.861 1.00 94.81 88 ARG A O 1
ATOM 662 N N . ILE A 1 89 ? -3.760 1.521 4.019 1.00 95.81 89 ILE A N 1
ATOM 663 C CA . ILE A 1 89 ? -2.569 1.994 3.292 1.00 95.81 89 ILE A CA 1
ATOM 664 C C . ILE A 1 89 ? -2.594 3.519 3.160 1.00 95.81 89 ILE A C 1
ATOM 666 O O . ILE A 1 89 ? -1.567 4.171 3.327 1.00 95.81 89 ILE A O 1
ATOM 670 N N . HIS A 1 90 ? -3.759 4.107 2.882 1.00 96.50 90 HIS A N 1
ATOM 671 C CA . HIS A 1 90 ? -3.892 5.554 2.757 1.00 96.50 90 HIS A CA 1
ATOM 672 C C . HIS A 1 90 ? -3.570 6.279 4.070 1.00 96.50 90 HIS A C 1
ATOM 674 O O . HIS A 1 90 ? -2.797 7.235 4.054 1.00 96.50 90 HIS A O 1
ATOM 680 N N . ALA A 1 91 ? -4.102 5.805 5.198 1.00 97.06 91 ALA A N 1
ATOM 681 C CA . ALA A 1 91 ? -3.816 6.383 6.509 1.00 97.06 91 ALA A CA 1
ATOM 682 C C . ALA A 1 91 ? -2.340 6.221 6.907 1.00 97.06 91 ALA A C 1
ATOM 684 O O . ALA A 1 91 ? -1.712 7.187 7.336 1.00 97.06 91 ALA A O 1
ATOM 685 N N . GLU A 1 92 ? -1.765 5.035 6.687 1.00 97.19 92 GLU A N 1
ATOM 686 C CA . GLU A 1 92 ? -0.336 4.773 6.903 1.00 97.19 92 GLU A CA 1
ATOM 687 C C . GLU A 1 92 ? 0.538 5.711 6.055 1.00 97.19 92 GLU A C 1
ATOM 689 O O . GLU A 1 92 ? 1.497 6.296 6.556 1.00 97.19 92 GLU A O 1
ATOM 694 N N . THR A 1 93 ? 0.166 5.924 4.789 1.00 96.94 93 THR A N 1
ATOM 695 C CA . THR A 1 93 ? 0.876 6.829 3.872 1.00 96.94 93 THR A CA 1
ATOM 696 C C . THR A 1 93 ? 0.773 8.287 4.321 1.00 96.94 93 THR A C 1
ATOM 698 O O . THR A 1 93 ? 1.761 9.015 4.249 1.00 96.94 93 THR A O 1
ATOM 701 N N . ILE A 1 94 ? -0.394 8.728 4.804 1.00 97.62 94 ILE A N 1
ATOM 702 C CA . ILE A 1 94 ? -0.574 10.086 5.339 1.00 97.62 94 ILE A CA 1
ATOM 703 C C . ILE A 1 94 ? 0.295 10.296 6.579 1.00 97.62 94 ILE A C 1
ATOM 705 O O . ILE A 1 94 ? 0.971 11.321 6.670 1.00 97.62 94 ILE A O 1
ATOM 709 N N . GLU A 1 95 ? 0.327 9.342 7.511 1.00 97.75 95 GLU A N 1
ATOM 710 C CA . GLU A 1 95 ? 1.198 9.470 8.682 1.00 97.75 95 GLU A CA 1
ATOM 711 C 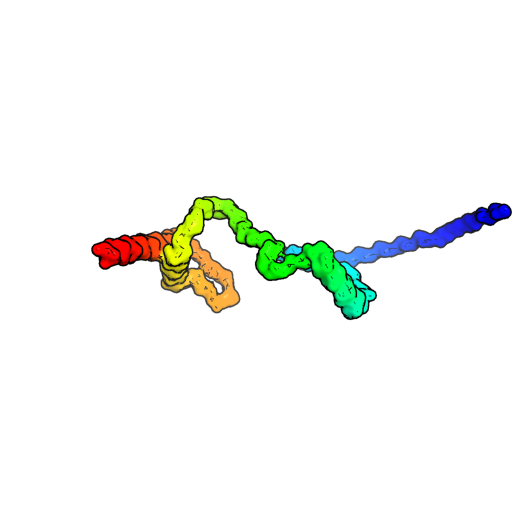C . GLU A 1 95 ? 2.673 9.428 8.301 1.00 97.75 95 GLU A C 1
ATOM 713 O O . GLU A 1 95 ? 3.448 10.249 8.789 1.00 97.75 95 GLU A O 1
ATOM 718 N N . ALA A 1 96 ? 3.071 8.556 7.374 1.00 96.94 96 ALA A N 1
ATOM 719 C CA . ALA A 1 96 ? 4.428 8.559 6.842 1.00 96.94 96 ALA A CA 1
ATOM 720 C C . ALA A 1 96 ? 4.780 9.923 6.217 1.00 96.94 96 ALA A C 1
ATOM 722 O O . ALA A 1 96 ? 5.870 10.444 6.456 1.00 96.94 96 ALA A O 1
ATOM 723 N N . ALA A 1 97 ? 3.848 10.550 5.490 1.00 95.75 97 ALA A N 1
ATOM 724 C CA . ALA A 1 97 ? 4.025 11.897 4.947 1.00 95.75 97 ALA A CA 1
ATOM 725 C C . ALA A 1 97 ? 4.187 12.943 6.059 1.00 95.75 97 ALA A C 1
ATOM 727 O O . ALA A 1 97 ? 5.118 13.748 6.018 1.00 95.75 97 ALA A O 1
ATOM 728 N N . ARG A 1 98 ? 3.324 12.903 7.082 1.00 96.62 98 ARG A N 1
ATOM 729 C CA . ARG A 1 98 ? 3.375 13.801 8.248 1.00 96.62 98 ARG A CA 1
ATOM 730 C C . ARG A 1 98 ? 4.698 13.679 9.006 1.00 96.62 98 ARG A C 1
ATOM 732 O O . ARG A 1 98 ? 5.200 14.670 9.529 1.00 96.62 98 ARG A O 1
ATOM 739 N N . LEU A 1 99 ? 5.257 12.472 9.057 1.00 95.94 99 LEU A N 1
ATOM 740 C CA . LEU A 1 99 ? 6.540 12.162 9.688 1.00 95.94 99 LEU A CA 1
ATOM 741 C C . LEU A 1 99 ? 7.754 12.476 8.797 1.00 95.94 99 LEU A C 1
ATOM 743 O O . LEU A 1 99 ? 8.884 12.304 9.249 1.00 95.94 99 LEU A O 1
ATOM 747 N N . GLY A 1 100 ? 7.546 12.932 7.556 1.00 93.88 100 GLY A N 1
ATOM 748 C CA . GLY A 1 100 ? 8.625 13.230 6.610 1.00 93.88 100 GLY A CA 1
ATOM 749 C C . GLY A 1 100 ? 9.323 11.984 6.057 1.00 93.88 100 GLY A C 1
ATOM 750 O O . GLY A 1 100 ? 10.464 12.066 5.610 1.00 93.88 100 GLY A O 1
ATOM 751 N N . LEU A 1 101 ? 8.653 10.830 6.093 1.00 94.31 101 LEU A N 1
ATOM 752 C CA . LEU A 1 101 ? 9.196 9.538 5.668 1.00 94.31 101 LEU A CA 1
ATOM 753 C C . LEU A 1 101 ? 8.939 9.224 4.184 1.00 94.31 101 LEU A C 1
ATOM 755 O O . LEU A 1 101 ? 9.352 8.178 3.690 1.00 94.31 101 LEU A O 1
ATOM 759 N N . LEU A 1 102 ? 8.288 10.127 3.448 1.00 91.75 102 LEU A N 1
ATOM 760 C CA . LEU A 1 102 ? 8.125 10.011 1.999 1.00 91.75 102 LEU A CA 1
ATOM 761 C C . LEU A 1 102 ? 9.233 10.802 1.287 1.00 91.75 102 LEU A C 1
ATOM 763 O O . LEU A 1 102 ? 9.180 12.027 1.184 1.00 91.75 102 LEU A O 1
ATOM 767 N N . GLY A 1 103 ? 10.261 10.096 0.812 1.00 83.31 103 GLY A N 1
ATOM 768 C CA . GLY A 1 103 ? 11.361 10.688 0.045 1.00 83.31 103 GLY A CA 1
ATOM 769 C C . GLY A 1 103 ? 10.902 11.157 -1.340 1.00 83.31 103 GLY A C 1
ATOM 770 O O . GLY A 1 103 ? 10.175 10.445 -2.023 1.00 83.31 103 GLY A O 1
ATOM 771 N N . SER A 1 104 ? 11.323 12.355 -1.758 1.00 73.12 104 SER A N 1
ATOM 772 C CA . SER A 1 104 ? 10.912 12.972 -3.036 1.00 73.12 104 SER A CA 1
ATOM 773 C C . SER A 1 104 ? 12.092 13.380 -3.943 1.00 73.12 104 SER A C 1
ATOM 775 O O . SER A 1 104 ? 11.915 14.224 -4.817 1.00 73.12 104 SER A O 1
ATOM 777 N N . GLY A 1 105 ? 13.301 12.830 -3.756 1.00 80.31 105 GLY A N 1
ATOM 778 C CA . GLY A 1 105 ? 14.494 13.234 -4.524 1.00 80.31 105 GLY A CA 1
ATOM 779 C C . GLY A 1 105 ? 15.606 12.179 -4.609 1.00 80.31 105 GLY A C 1
ATOM 780 O O . GLY A 1 105 ? 15.455 11.078 -4.084 1.00 80.31 105 GLY A O 1
ATOM 781 N N . GLU A 1 106 ? 16.723 12.534 -5.261 1.00 75.44 106 GLU A N 1
ATOM 782 C CA . GLU A 1 106 ? 17.959 11.732 -5.348 1.00 75.44 106 GLU A CA 1
ATOM 783 C C . GLU A 1 106 ? 18.686 11.724 -3.994 1.00 75.44 106 GLU A C 1
ATOM 785 O O . GLU A 1 106 ? 19.657 12.437 -3.753 1.00 75.44 106 GLU A O 1
ATOM 790 N N . GLY A 1 107 ? 18.168 10.945 -3.058 1.00 81.81 107 GLY A N 1
ATOM 791 C CA . GLY A 1 107 ? 18.791 10.700 -1.768 1.00 81.81 107 GLY A CA 1
ATOM 792 C C . GLY A 1 107 ? 18.368 9.339 -1.249 1.00 81.81 107 GLY A C 1
ATOM 793 O O . GLY A 1 107 ? 17.380 8.768 -1.715 1.00 81.81 107 GLY A O 1
ATOM 794 N N . SER A 1 108 ? 19.113 8.808 -0.282 1.00 81.19 108 SER A N 1
ATOM 795 C CA . SER A 1 108 ? 18.687 7.590 0.402 1.00 81.19 108 SER A CA 1
ATOM 796 C C . SER A 1 108 ? 17.298 7.810 1.008 1.00 81.19 108 SER A C 1
ATOM 798 O O . SER A 1 108 ? 17.073 8.857 1.627 1.00 81.19 108 SER A O 1
ATOM 800 N N . PRO A 1 109 ? 16.364 6.856 0.844 1.00 83.69 109 PRO A N 1
ATOM 801 C CA . PRO A 1 109 ? 15.052 6.974 1.454 1.00 83.69 109 PRO A CA 1
ATOM 802 C C . PRO A 1 109 ? 15.208 7.115 2.976 1.00 83.69 109 PRO A C 1
ATOM 804 O O . PRO A 1 109 ? 16.084 6.470 3.565 1.00 83.69 109 PRO A O 1
ATOM 807 N N . PRO A 1 110 ? 14.400 7.970 3.622 1.00 88.38 110 PRO A N 1
ATOM 808 C CA . PRO A 1 110 ? 14.461 8.137 5.065 1.00 88.38 110 PRO A CA 1
ATOM 809 C C . PRO A 1 110 ? 14.133 6.808 5.756 1.00 88.38 110 PRO A C 1
ATOM 811 O O . PRO A 1 110 ? 13.159 6.138 5.417 1.00 88.38 110 PRO A O 1
ATOM 814 N N . ILE A 1 111 ? 14.961 6.426 6.728 1.00 91.62 111 ILE A N 1
ATOM 815 C CA . ILE A 1 111 ? 14.753 5.220 7.533 1.00 91.62 111 ILE A CA 1
ATOM 816 C C . ILE A 1 111 ? 13.870 5.601 8.719 1.00 91.62 111 ILE A C 1
ATOM 818 O O . ILE A 1 111 ? 14.215 6.502 9.487 1.00 91.62 111 ILE A O 1
ATOM 822 N N . ALA A 1 112 ? 12.732 4.925 8.865 1.00 92.69 112 ALA A N 1
ATOM 823 C CA . ALA A 1 112 ? 11.836 5.135 9.991 1.00 92.69 112 ALA A CA 1
ATOM 824 C C . ALA A 1 112 ? 12.474 4.642 11.300 1.00 92.69 112 ALA A C 1
ATOM 826 O O . ALA A 1 112 ? 13.137 3.607 11.351 1.00 92.69 112 ALA A O 1
ATOM 827 N N . THR A 1 113 ? 12.259 5.382 12.382 1.00 97.38 113 THR A N 1
ATOM 828 C CA . THR A 1 113 ? 12.532 4.896 13.740 1.00 97.38 113 THR A CA 1
ATOM 829 C C . THR A 1 113 ? 11.412 3.958 14.199 1.00 97.38 113 THR A C 1
ATOM 831 O O . THR A 1 113 ? 10.280 4.066 13.729 1.00 97.38 113 THR A O 1
ATOM 834 N N . ALA A 1 114 ? 11.679 3.095 15.183 1.00 97.06 114 ALA A N 1
ATOM 835 C CA . ALA A 1 114 ? 10.674 2.167 15.718 1.00 97.06 114 ALA A CA 1
ATOM 836 C C . ALA A 1 114 ? 9.397 2.873 16.225 1.00 97.06 114 ALA A C 1
ATOM 838 O O . ALA A 1 114 ? 8.285 2.377 16.052 1.00 97.06 114 ALA A O 1
ATOM 839 N N . GLU A 1 115 ? 9.532 4.066 16.814 1.00 97.19 115 GLU A N 1
ATOM 840 C CA . GLU A 1 115 ? 8.372 4.860 17.237 1.00 97.19 115 GLU A CA 1
ATOM 841 C C . GLU A 1 115 ? 7.583 5.408 16.041 1.00 97.19 115 GLU A C 1
ATOM 843 O O . GLU A 1 115 ? 6.354 5.422 16.066 1.00 97.19 115 GLU A O 1
ATOM 848 N N . GLN A 1 116 ? 8.257 5.814 14.963 1.00 97.31 116 GLN A N 1
ATOM 849 C CA . GLN A 1 116 ? 7.582 6.259 13.741 1.00 97.31 116 GLN A CA 1
ATOM 850 C C . GLN A 1 116 ? 6.822 5.115 13.061 1.00 97.31 116 GLN A C 1
ATOM 852 O O . GLN A 1 116 ? 5.677 5.306 12.656 1.00 97.31 116 GLN A O 1
ATOM 857 N N . GLU A 1 117 ? 7.403 3.916 12.997 1.00 97.06 117 GLU A N 1
ATOM 858 C CA . GLU A 1 117 ? 6.719 2.718 12.490 1.00 97.06 117 GLU A CA 1
ATOM 859 C C . GLU A 1 117 ? 5.471 2.384 13.312 1.00 97.06 117 GLU A C 1
ATOM 861 O O . GLU A 1 117 ? 4.412 2.054 12.765 1.00 97.06 117 GLU A O 1
ATOM 866 N N . LYS A 1 118 ? 5.566 2.524 14.639 1.00 97.69 118 LYS A N 1
ATOM 867 C CA . LYS A 1 118 ? 4.427 2.340 15.536 1.00 97.69 118 LYS A CA 1
ATOM 868 C C . LYS A 1 118 ? 3.326 3.360 15.260 1.00 97.69 118 LYS A C 1
ATOM 870 O O . LYS A 1 118 ? 2.164 2.969 15.187 1.00 97.69 118 LYS A O 1
ATOM 875 N N . LEU A 1 119 ? 3.666 4.636 15.072 1.00 97.69 119 LEU A N 1
ATOM 876 C CA . LEU A 1 119 ? 2.692 5.684 14.736 1.00 97.69 119 LEU A CA 1
ATOM 877 C C . LEU A 1 119 ? 1.985 5.407 13.404 1.00 97.69 119 LEU A C 1
ATOM 879 O O . LEU A 1 119 ? 0.759 5.491 13.340 1.00 97.69 119 LEU A O 1
ATOM 883 N N . ILE A 1 120 ? 2.739 5.012 12.377 1.00 97.44 120 ILE A N 1
ATOM 884 C CA . ILE A 1 120 ? 2.192 4.622 11.070 1.00 97.44 120 ILE A CA 1
ATOM 885 C C . ILE A 1 120 ? 1.211 3.458 11.241 1.00 97.44 120 ILE A C 1
ATOM 887 O O . ILE A 1 120 ? 0.059 3.540 10.816 1.00 97.44 120 ILE A O 1
ATOM 891 N N . THR A 1 121 ? 1.633 2.407 11.947 1.00 97.06 121 THR A N 1
ATOM 892 C CA . THR A 1 121 ? 0.809 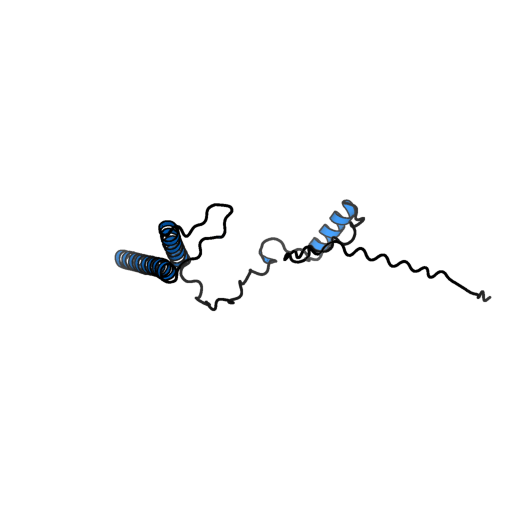1.216 12.195 1.00 97.06 121 THR A CA 1
ATOM 893 C C . THR A 1 121 ? -0.475 1.556 12.953 1.00 97.06 121 THR A C 1
ATOM 895 O O . THR A 1 121 ? -1.551 1.056 12.622 1.00 97.06 121 THR A O 1
ATOM 898 N N . VAL A 1 122 ? -0.377 2.413 13.972 1.00 97.88 122 VAL A N 1
ATOM 899 C CA . VAL A 1 122 ? -1.523 2.862 14.771 1.00 97.88 122 VAL A CA 1
ATOM 900 C C . VAL A 1 122 ? -2.536 3.601 13.896 1.00 97.88 122 VAL A C 1
ATOM 902 O O . VAL A 1 122 ? -3.725 3.297 13.976 1.00 97.88 122 VAL A O 1
ATOM 905 N N . ALA A 1 123 ? -2.097 4.490 13.004 1.00 97.56 123 ALA A N 1
ATOM 906 C CA . ALA A 1 123 ? -3.004 5.165 12.075 1.00 97.56 123 ALA A CA 1
ATOM 907 C C . ALA A 1 123 ? -3.685 4.207 11.091 1.00 97.56 123 ALA A C 1
ATOM 909 O O . ALA A 1 123 ? -4.887 4.332 10.845 1.00 97.56 123 ALA A O 1
ATOM 910 N N . GLY A 1 124 ? -2.956 3.209 10.587 1.00 96.06 124 GLY A N 1
ATOM 911 C CA . GLY A 1 124 ? -3.540 2.149 9.768 1.00 96.06 124 GLY A CA 1
ATOM 912 C C . GLY A 1 124 ? -4.652 1.386 10.493 1.00 96.06 124 GLY A C 1
ATOM 913 O O . GLY A 1 124 ? -5.723 1.158 9.927 1.00 96.06 124 GLY A O 1
ATOM 914 N N . ASN A 1 125 ? -4.429 1.036 11.762 1.00 96.06 125 ASN A N 1
ATOM 915 C CA . ASN A 1 125 ? -5.421 0.343 12.585 1.00 96.06 125 ASN A CA 1
ATOM 916 C C . ASN A 1 125 ? -6.649 1.223 12.877 1.00 96.06 125 ASN A C 1
ATOM 918 O O . ASN A 1 125 ? -7.775 0.751 12.736 1.00 96.06 125 ASN A O 1
ATOM 922 N N . HIS A 1 126 ? -6.453 2.509 13.186 1.00 96.62 126 HIS A N 1
ATOM 923 C CA . HIS A 1 126 ? -7.566 3.446 13.375 1.00 96.62 126 HIS A CA 1
ATOM 924 C C . HIS A 1 126 ? -8.450 3.556 12.126 1.00 96.62 126 HIS A C 1
ATOM 926 O O . HIS A 1 126 ? -9.671 3.469 12.224 1.00 96.62 126 HIS A O 1
ATOM 932 N N . ALA A 1 127 ? -7.849 3.652 10.936 1.00 95.06 127 ALA A N 1
ATOM 933 C CA . ALA A 1 127 ? -8.606 3.719 9.685 1.00 95.06 127 ALA A CA 1
ATOM 934 C C . ALA A 1 127 ? -9.432 2.450 9.414 1.00 95.06 127 ALA A C 1
ATOM 936 O O . ALA A 1 127 ? -10.519 2.515 8.832 1.00 95.06 127 ALA A O 1
ATOM 937 N N . VAL A 1 128 ? -8.932 1.288 9.840 1.00 92.94 128 VAL A N 1
ATOM 938 C CA . VAL A 1 128 ? -9.672 0.025 9.776 1.00 92.94 128 VAL A CA 1
ATOM 939 C C . VAL A 1 128 ? -10.888 0.048 10.702 1.00 92.94 128 VAL A C 1
ATOM 941 O O . VAL A 1 128 ? -11.983 -0.319 10.265 1.00 92.94 128 VAL A O 1
ATOM 944 N N . ASP A 1 129 ? -10.711 0.481 11.946 1.00 93.75 129 ASP A N 1
ATOM 945 C CA . ASP A 1 129 ? -11.786 0.534 12.939 1.00 93.75 129 ASP A CA 1
ATOM 946 C C . ASP A 1 129 ? -12.895 1.509 12.515 1.00 93.75 129 ASP A C 1
ATOM 948 O O . ASP A 1 129 ? -14.087 1.181 12.593 1.00 93.75 129 ASP A O 1
ATOM 952 N N . ASP A 1 130 ? -12.515 2.668 11.976 1.00 93.25 130 ASP A N 1
ATOM 953 C CA . ASP A 1 130 ? -13.441 3.662 11.428 1.00 93.25 130 ASP A CA 1
ATOM 954 C C . ASP A 1 130 ? -14.229 3.097 10.242 1.00 93.25 130 ASP A C 1
ATOM 956 O O . ASP A 1 130 ? -15.458 3.218 10.172 1.00 93.25 130 ASP A O 1
ATOM 960 N N . PHE A 1 131 ? -13.541 2.412 9.324 1.00 91.94 131 PHE A N 1
ATOM 961 C CA . PHE A 1 131 ? -14.170 1.791 8.163 1.00 91.94 1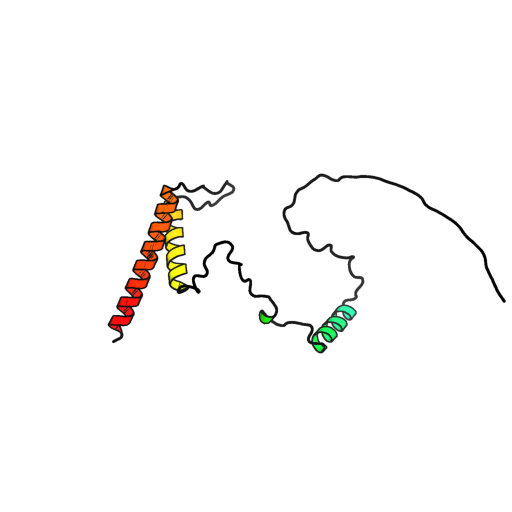31 PHE A CA 1
ATOM 962 C C . PHE A 1 131 ? -15.183 0.710 8.568 1.00 91.94 131 PHE A C 1
ATOM 964 O O . PHE A 1 131 ? -16.307 0.683 8.058 1.00 91.94 131 PHE A O 1
ATOM 971 N N . GLN A 1 132 ? -14.826 -0.158 9.517 1.00 90.31 132 GLN A N 1
ATOM 972 C CA . GLN A 1 132 ? -15.737 -1.187 10.028 1.00 90.31 132 GLN A CA 1
ATOM 973 C C . GLN A 1 132 ? -16.937 -0.580 10.761 1.00 90.31 132 GLN A C 1
ATOM 975 O O . GLN A 1 132 ? -18.068 -1.060 10.612 1.00 90.31 132 GLN A O 1
ATOM 980 N N . SER A 1 133 ? -16.713 0.493 11.520 1.00 91.19 133 SER A N 1
ATOM 981 C CA . SER A 1 133 ? -17.772 1.228 12.211 1.00 91.19 133 SER A CA 1
ATOM 982 C C . SER A 1 133 ? -18.761 1.837 11.215 1.00 91.19 133 SER A C 1
ATOM 984 O O . SER A 1 133 ? -19.971 1.656 11.369 1.00 91.19 133 SER A O 1
ATOM 986 N N . ALA A 1 134 ? -18.268 2.454 10.139 1.00 88.69 134 ALA A N 1
ATOM 987 C CA . ALA A 1 134 ? -19.099 2.991 9.062 1.00 88.69 134 ALA A CA 1
ATOM 988 C C . ALA A 1 134 ? -19.891 1.895 8.323 1.00 88.69 134 ALA A C 1
ATOM 990 O O . ALA A 1 134 ? -21.073 2.065 8.026 1.00 88.69 134 ALA A O 1
ATOM 991 N N . GLN A 1 135 ? -19.291 0.730 8.061 1.00 87.62 135 GLN A N 1
ATOM 992 C CA . GLN A 1 135 ? -20.037 -0.389 7.471 1.00 87.62 135 GLN A CA 1
ATOM 993 C C . GLN A 1 135 ? -21.154 -0.892 8.394 1.00 87.62 135 GLN A C 1
ATOM 995 O O . GLN A 1 135 ? -22.242 -1.246 7.925 1.00 87.62 135 GLN A O 1
ATOM 1000 N N . ARG A 1 136 ? -20.910 -0.910 9.710 1.00 89.44 136 ARG A N 1
ATOM 1001 C CA . ARG A 1 136 ? -21.907 -1.326 10.701 1.00 89.44 136 ARG A CA 1
ATOM 1002 C C . ARG A 1 136 ? -23.094 -0.364 10.733 1.00 89.44 136 ARG A C 1
ATOM 1004 O O . ARG A 1 136 ? -24.226 -0.843 10.704 1.00 89.44 136 ARG A O 1
ATOM 1011 N N . THR A 1 137 ? -22.854 0.950 10.738 1.00 90.06 137 THR A N 1
ATOM 1012 C CA . THR A 1 137 ? -23.929 1.960 10.760 1.00 90.06 137 THR A CA 1
ATOM 1013 C C . THR A 1 137 ? -24.791 1.908 9.501 1.00 90.06 137 THR A C 1
ATOM 1015 O O . THR A 1 137 ? -26.020 1.904 9.602 1.00 90.06 137 THR A O 1
ATOM 1018 N N . LEU A 1 138 ? -24.173 1.769 8.324 1.00 85.44 138 LEU A N 1
ATOM 1019 C CA . LEU A 1 138 ? -24.886 1.612 7.052 1.00 85.44 138 LEU A CA 1
ATOM 1020 C C . LEU A 1 138 ? -25.771 0.360 7.042 1.00 85.44 138 LEU A C 1
ATOM 1022 O O . LEU A 1 138 ? -26.913 0.402 6.585 1.00 85.44 138 LEU A O 1
ATOM 1026 N N . ARG A 1 139 ? -25.278 -0.751 7.598 1.00 87.12 139 ARG A N 1
ATOM 1027 C CA . ARG A 1 139 ? -26.046 -1.998 7.690 1.00 87.12 139 ARG A CA 1
ATOM 1028 C C . ARG A 1 139 ? -27.226 -1.898 8.658 1.00 87.12 139 ARG A C 1
ATOM 1030 O O . ARG A 1 139 ? -28.244 -2.545 8.423 1.00 87.12 139 ARG A O 1
ATOM 1037 N N . THR A 1 140 ? -27.098 -1.135 9.744 1.00 86.75 140 THR A N 1
ATOM 1038 C CA . THR A 1 140 ? -28.189 -0.931 10.711 1.00 86.75 140 THR A CA 1
ATOM 1039 C C . THR A 1 140 ? -29.225 0.087 10.245 1.00 86.75 140 THR A C 1
ATOM 1041 O O . THR A 1 140 ? -30.382 -0.057 10.608 1.00 86.75 140 THR A O 1
ATOM 1044 N N . ALA A 1 141 ? -28.837 1.078 9.438 1.00 76.25 141 ALA A N 1
ATOM 1045 C CA . ALA A 1 141 ? -29.744 2.106 8.917 1.00 76.25 141 ALA A CA 1
ATOM 1046 C C . ALA A 1 141 ? -30.568 1.646 7.697 1.00 76.25 141 ALA A C 1
ATOM 1048 O O . ALA A 1 141 ? -31.547 2.290 7.340 1.00 76.25 141 ALA A O 1
ATOM 1049 N N . GLY A 1 142 ? -30.165 0.552 7.042 1.00 70.94 142 GLY A N 1
ATOM 1050 C CA . GLY A 1 142 ? -30.874 -0.043 5.903 1.00 70.94 142 GLY A CA 1
ATOM 1051 C C . GLY A 1 142 ? -31.923 -1.103 6.266 1.00 70.94 142 GLY A C 1
ATOM 1052 O O . GLY A 1 142 ? -32.356 -1.833 5.376 1.00 70.94 142 GLY A O 1
ATOM 1053 N N . LYS A 1 143 ? -32.280 -1.240 7.547 1.00 53.16 143 LYS A N 1
ATOM 1054 C CA . LYS A 1 143 ? -33.365 -2.100 8.044 1.00 53.16 143 LYS A CA 1
ATOM 1055 C C . LYS A 1 143 ? -34.475 -1.240 8.625 1.00 53.16 143 LYS A C 1
ATOM 1057 O O . LYS A 1 143 ? -35.642 -1.642 8.445 1.00 53.16 143 LYS A O 1
#

pLDDT: mean 73.57, std 19.98, range [35.31, 97.88]

Sequence (143 aa):
MKQRHISATALVLAVTTSAWAAGIEPYPNAVQAESASITTREQVVAELREAQRLGQMTSGEAGYPRATFGDEFGSTSTLGDSRQLRARIHAETIEAARLGLLGSGEGSPPIATAEQEKLITVAGNHAVDDFQSAQRTLRTAGK